Protein AF-A0A537UPT8-F1 (afdb_monomer)

Nearest PDB structures (foldseek):
  1yd8-assembly2_G  TM=5.937E-01  e=2.319E+00  Homo sapiens
  6l4u-assembly1_F  TM=5.359E-01  e=8.195E+00  Chaetoceros neogracilis
  8ow1-assembly1_U  TM=5.006E-01  e=9.243E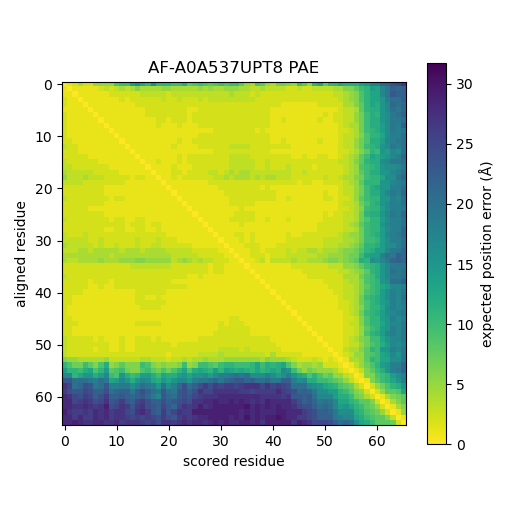+00  Saccharomyces cerevisiae

Radius of gyration: 14.17 Å; Cα contacts (8 Å, |Δi|>4): 57; chains: 1; bounding box: 37×31×36 Å

Mean predicted aligned error: 6.26 Å

Foldseek 3Di:
DDLVVLLVVLVVLCVVPPPCSLVVLVVQLVVDDPPDPSVVSSVSNSVSNVVVNVVPDDPPPPPDDD

Sequence (66 aa):
MTDQEVDELAAILVNEHGNAAREVAEERRSLHESGSDGFRLWTRIAAAVGRMLRLDQPANAHQHSR

Secondary structure (DSSP, 8-state):
--HHHHHHHHHHHHHHHGGGHHHHHHHHHHTS-TTSHHHHHHHHHHHHHHHHHHHHS-S-SS----

Structure (mmCIF, N/CA/C/O backbone):
data_AF-A0A537UPT8-F1
#
_entry.id   AF-A0A537UPT8-F1
#
loop_
_atom_site.group_PDB
_atom_site.id
_atom_site.type_symbol
_atom_site.label_atom_id
_atom_site.label_alt_id
_atom_site.label_comp_id
_atom_site.label_asym_id
_atom_site.label_entity_id
_atom_site.label_seq_id
_atom_site.pdbx_PDB_ins_code
_atom_site.Cartn_x
_atom_site.Cartn_y
_atom_site.Cartn_z
_atom_site.occupancy
_atom_site.B_iso_or_equiv
_atom_site.auth_seq_id
_atom_site.auth_comp_id
_atom_site.auth_asym_id
_atom_site.auth_atom_id
_atom_site.pdbx_PDB_model_num
ATOM 1 N N . MET A 1 1 ? -13.908 0.941 2.384 1.00 85.38 1 MET A N 1
ATOM 2 C CA . MET A 1 1 ? -12.971 0.784 1.261 1.00 85.38 1 MET A CA 1
ATOM 3 C C . MET A 1 1 ? -13.085 -0.623 0.698 1.00 85.38 1 MET A C 1
ATOM 5 O O . MET A 1 1 ? -12.849 -1.594 1.425 1.00 85.38 1 MET A O 1
ATOM 9 N N . THR A 1 2 ? -13.540 -0.708 -0.543 1.00 96.00 2 THR A N 1
ATOM 10 C CA . THR A 1 2 ? -13.770 -1.930 -1.320 1.00 96.00 2 THR A CA 1
ATOM 11 C C . THR A 1 2 ? -12.451 -2.602 -1.699 1.00 96.00 2 THR A C 1
ATOM 13 O O . THR A 1 2 ? -11.382 -2.015 -1.542 1.00 96.00 2 THR A O 1
ATOM 16 N N . ASP A 1 3 ? -12.508 -3.850 -2.165 1.00 94.62 3 ASP A N 1
ATOM 17 C CA . ASP A 1 3 ? -11.317 -4.537 -2.682 1.00 94.62 3 ASP A CA 1
ATOM 18 C C . ASP A 1 3 ? -10.802 -3.895 -3.976 1.00 94.62 3 ASP A C 1
ATOM 20 O O . ASP A 1 3 ? -9.593 -3.786 -4.151 1.00 94.62 3 ASP A O 1
ATOM 24 N N . GLN A 1 4 ? -11.698 -3.372 -4.820 1.00 96.81 4 GLN A N 1
ATOM 25 C CA . GLN A 1 4 ? -11.314 -2.637 -6.025 1.00 96.81 4 GLN A CA 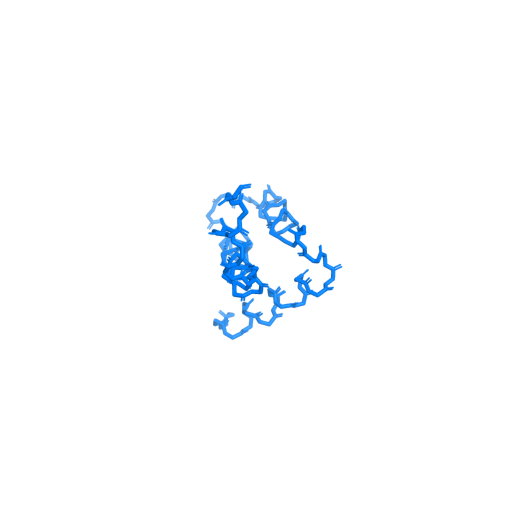1
ATOM 26 C C . GLN A 1 4 ? -10.479 -1.393 -5.690 1.00 96.81 4 GLN A C 1
ATOM 28 O O . GLN A 1 4 ? -9.424 -1.191 -6.277 1.00 96.81 4 GLN A O 1
ATOM 33 N N . GLU A 1 5 ? -10.894 -0.603 -4.698 1.00 97.88 5 GLU A N 1
ATOM 34 C CA . GLU A 1 5 ? -10.127 0.571 -4.252 1.00 97.88 5 GLU A CA 1
ATOM 35 C C . GLU A 1 5 ? -8.750 0.179 -3.673 1.00 97.88 5 GLU A C 1
ATOM 37 O O . GLU A 1 5 ? -7.781 0.918 -3.834 1.00 97.88 5 GLU A O 1
ATOM 42 N N . VAL A 1 6 ? -8.625 -0.988 -3.018 1.00 98.12 6 VAL A N 1
ATOM 43 C CA . VAL A 1 6 ? -7.312 -1.509 -2.577 1.00 98.12 6 VAL A CA 1
ATOM 44 C C . VAL A 1 6 ? -6.428 -1.811 -3.783 1.00 98.12 6 VAL A C 1
ATOM 46 O O . VAL A 1 6 ? -5.249 -1.457 -3.772 1.00 98.12 6 VAL A O 1
ATOM 49 N N . ASP A 1 7 ? -6.975 -2.495 -4.786 1.00 97.44 7 ASP A N 1
ATOM 50 C CA . ASP A 1 7 ? -6.223 -2.889 -5.973 1.00 97.44 7 ASP A CA 1
ATOM 51 C C . ASP A 1 7 ? -5.820 -1.656 -6.803 1.00 97.44 7 ASP A C 1
ATOM 53 O O . ASP A 1 7 ? -4.681 -1.580 -7.254 1.00 97.44 7 ASP A O 1
ATOM 57 N N . GLU A 1 8 ? -6.679 -0.641 -6.927 1.00 98.06 8 GLU A N 1
ATOM 58 C CA . GLU A 1 8 ? -6.343 0.630 -7.587 1.00 98.06 8 GLU A CA 1
ATOM 59 C C . GLU A 1 8 ? -5.189 1.355 -6.876 1.00 98.06 8 GLU A C 1
ATOM 61 O O . GLU A 1 8 ? -4.217 1.754 -7.520 1.00 98.06 8 GLU A O 1
ATOM 66 N N . LEU A 1 9 ? -5.232 1.458 -5.543 1.00 98.19 9 LEU A N 1
ATOM 67 C CA . LEU A 1 9 ? -4.134 2.043 -4.763 1.00 98.19 9 LEU A CA 1
ATOM 68 C C . LEU A 1 9 ? -2.836 1.234 -4.892 1.00 98.19 9 LEU A C 1
ATOM 70 O O . LEU A 1 9 ? -1.753 1.812 -4.982 1.00 98.19 9 LEU A O 1
ATOM 74 N N . ALA A 1 10 ? -2.928 -0.096 -4.920 1.00 97.88 10 ALA A N 1
ATOM 75 C CA . ALA A 1 10 ? -1.770 -0.958 -5.129 1.00 97.88 10 ALA A CA 1
ATOM 76 C C . ALA A 1 10 ? -1.164 -0.776 -6.528 1.00 97.88 10 ALA A C 1
ATOM 78 O O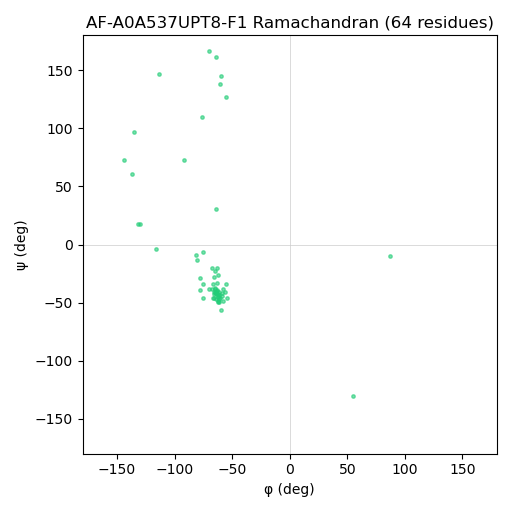 . ALA A 1 10 ? 0.058 -0.702 -6.645 1.00 97.88 10 ALA A O 1
ATOM 79 N N . ALA A 1 11 ? -1.995 -0.653 -7.565 1.00 97.56 11 ALA A N 1
ATOM 80 C CA . ALA A 1 11 ? -1.547 -0.409 -8.933 1.00 97.56 11 ALA A CA 1
ATOM 81 C C . ALA A 1 11 ? -0.842 0.946 -9.067 1.00 97.56 11 ALA A C 1
ATOM 83 O O . ALA A 1 11 ? 0.213 1.022 -9.696 1.00 97.56 11 ALA A O 1
ATOM 84 N N . ILE A 1 12 ? -1.372 1.996 -8.427 1.00 98.00 12 ILE A N 1
ATOM 85 C CA . ILE A 1 12 ? -0.711 3.308 -8.356 1.00 98.00 12 ILE A CA 1
ATOM 86 C C . ILE A 1 12 ? 0.669 3.162 -7.712 1.00 98.00 12 ILE A C 1
ATOM 88 O O . ILE A 1 12 ? 1.663 3.599 -8.287 1.00 98.00 12 ILE A O 1
ATOM 92 N N . LEU A 1 13 ? 0.753 2.473 -6.572 1.00 97.44 13 LEU A N 1
ATOM 93 C CA . LEU A 1 13 ? 2.013 2.302 -5.853 1.00 97.44 13 LEU A CA 1
ATOM 94 C C . LEU A 1 13 ? 3.050 1.510 -6.669 1.00 97.44 13 LEU A C 1
ATOM 96 O O . LEU A 1 13 ? 4.226 1.868 -6.676 1.00 97.44 13 LEU A O 1
ATOM 100 N N . VAL A 1 14 ? 2.623 0.459 -7.380 1.00 97.62 14 VAL A N 1
ATOM 101 C CA . VAL A 1 14 ? 3.474 -0.308 -8.312 1.00 97.62 14 VAL A CA 1
ATOM 102 C C . VAL A 1 14 ? 3.939 0.563 -9.472 1.00 97.62 14 VAL A C 1
ATOM 104 O O . VAL A 1 14 ? 5.112 0.519 -9.827 1.00 97.62 14 VAL A O 1
ATOM 107 N N . ASN A 1 15 ? 3.061 1.382 -10.042 1.00 96.81 15 ASN A N 1
ATOM 108 C CA . ASN A 1 15 ? 3.429 2.287 -11.124 1.00 96.81 15 A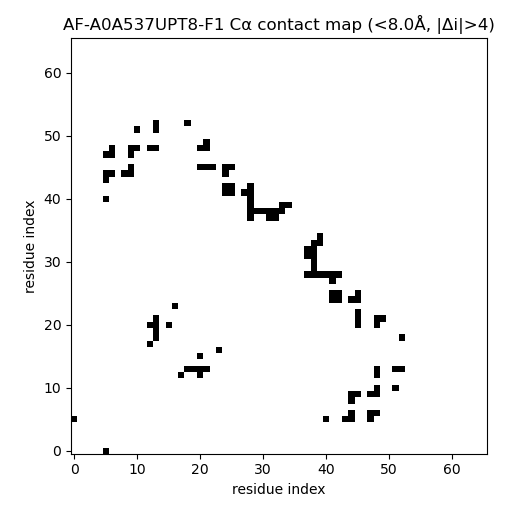SN A CA 1
ATOM 109 C C . ASN A 1 15 ? 4.435 3.363 -10.669 1.00 96.81 15 ASN A C 1
ATOM 111 O O . ASN A 1 15 ? 5.354 3.695 -11.411 1.00 96.81 15 ASN A O 1
ATOM 115 N N . GLU A 1 16 ? 4.292 3.888 -9.450 1.00 97.69 16 GLU A N 1
ATOM 116 C CA . GLU A 1 16 ? 5.165 4.939 -8.907 1.00 97.69 16 GLU A CA 1
ATOM 117 C C . GLU A 1 16 ? 6.522 4.413 -8.417 1.00 97.69 16 GLU A C 1
ATOM 119 O O . GLU A 1 16 ? 7.548 5.065 -8.613 1.00 97.69 16 GLU A O 1
ATOM 124 N N . HIS A 1 17 ? 6.545 3.237 -7.784 1.00 96.50 17 HIS A N 1
ATOM 125 C CA . HIS A 1 17 ? 7.730 2.716 -7.090 1.00 96.50 17 HIS A CA 1
ATOM 126 C C . HIS A 1 17 ? 8.291 1.416 -7.688 1.00 96.50 17 HIS A C 1
ATOM 128 O O . HIS A 1 17 ? 9.319 0.912 -7.226 1.00 96.50 17 HIS A O 1
ATOM 134 N N . GLY A 1 18 ? 7.642 0.844 -8.704 1.00 94.75 18 GLY A N 1
ATOM 135 C CA . GLY A 1 18 ? 8.042 -0.413 -9.331 1.00 94.75 18 GLY A CA 1
ATOM 136 C C . GLY A 1 18 ? 8.175 -1.548 -8.315 1.00 94.75 18 GLY A C 1
ATOM 137 O O . GLY A 1 18 ? 7.313 -1.764 -7.462 1.00 94.75 18 GLY A O 1
ATOM 138 N N . ASN A 1 19 ? 9.310 -2.251 -8.359 1.00 93.62 19 ASN A N 1
ATOM 139 C CA . ASN A 1 19 ? 9.604 -3.363 -7.450 1.00 93.62 19 ASN A CA 1
ATOM 140 C C . ASN A 1 19 ? 9.699 -2.946 -5.969 1.00 93.62 19 ASN A C 1
ATOM 142 O O . ASN A 1 19 ? 9.543 -3.799 -5.095 1.00 93.62 19 ASN A O 1
ATOM 146 N N . ALA A 1 20 ? 9.922 -1.659 -5.672 1.00 96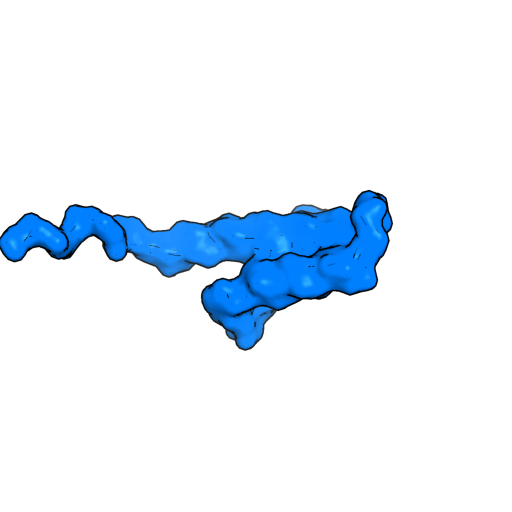.31 20 ALA A N 1
ATOM 147 C CA . ALA A 1 20 ? 9.981 -1.151 -4.300 1.00 96.31 20 ALA A CA 1
ATOM 148 C C . ALA A 1 20 ? 8.591 -0.881 -3.695 1.00 96.31 20 ALA A C 1
ATOM 150 O O . ALA A 1 20 ? 8.479 -0.655 -2.492 1.00 96.31 20 ALA A O 1
ATOM 151 N N . ALA A 1 21 ? 7.512 -0.946 -4.484 1.00 97.56 21 ALA A N 1
ATOM 152 C CA . ALA A 1 21 ? 6.161 -0.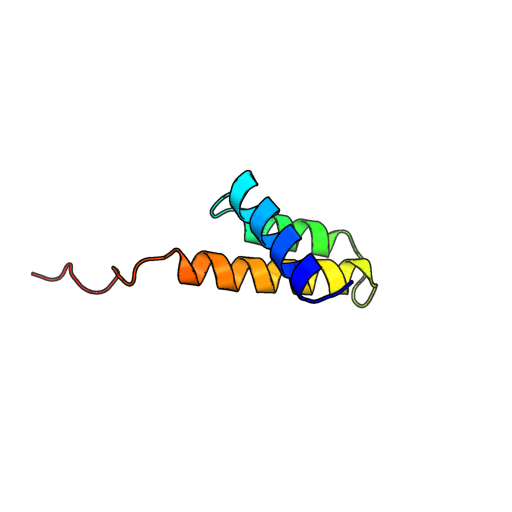622 -4.022 1.00 97.56 21 ALA A CA 1
ATOM 153 C C . ALA A 1 21 ? 5.730 -1.423 -2.786 1.00 97.56 21 ALA A C 1
ATOM 155 O O . ALA A 1 21 ? 5.024 -0.917 -1.914 1.00 97.56 21 ALA A O 1
ATOM 156 N N . ARG A 1 22 ? 6.177 -2.680 -2.681 1.00 97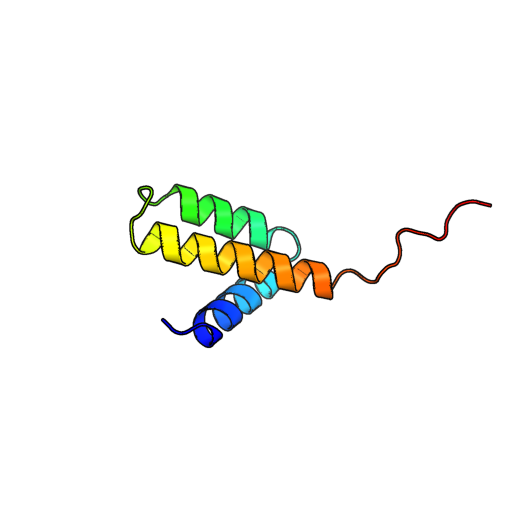.50 22 ARG A N 1
ATOM 157 C CA . ARG A 1 22 ? 5.858 -3.520 -1.526 1.00 97.50 22 ARG A CA 1
ATOM 158 C C . ARG A 1 22 ? 6.517 -2.994 -0.252 1.00 97.50 22 ARG A C 1
ATOM 160 O O . ARG A 1 22 ? 5.850 -2.923 0.776 1.00 97.50 22 ARG A O 1
ATOM 167 N N . GLU A 1 23 ? 7.795 -2.640 -0.327 1.00 97.81 23 GLU A N 1
ATOM 168 C CA . GLU A 1 23 ? 8.548 -2.094 0.804 1.00 97.81 23 GLU A CA 1
ATOM 169 C C . GLU A 1 23 ? 7.931 -0.772 1.266 1.00 97.81 23 GLU A C 1
ATOM 171 O O . GLU A 1 23 ? 7.671 -0.605 2.453 1.00 97.81 23 GLU A O 1
ATOM 176 N N . VAL A 1 24 ? 7.551 0.099 0.324 1.00 98.25 24 VAL A N 1
ATOM 177 C CA . VAL A 1 24 ? 6.847 1.356 0.626 1.00 98.25 24 VAL A CA 1
ATOM 178 C C . VAL A 1 24 ? 5.525 1.099 1.359 1.00 98.25 24 VAL A C 1
ATOM 180 O O . VAL A 1 24 ? 5.228 1.756 2.358 1.00 98.25 24 VAL A O 1
ATOM 183 N N . ALA A 1 25 ? 4.724 0.123 0.918 1.00 98.12 25 ALA A N 1
ATOM 184 C CA . ALA A 1 25 ? 3.479 -0.227 1.605 1.00 98.12 25 ALA A CA 1
ATOM 185 C C . ALA A 1 25 ? 3.725 -0.785 3.022 1.00 98.12 25 ALA A C 1
ATOM 187 O O . ALA A 1 25 ? 2.963 -0.496 3.949 1.00 98.12 25 ALA A O 1
ATOM 188 N N . GLU A 1 26 ? 4.783 -1.578 3.207 1.00 98.00 26 GLU A N 1
ATOM 189 C CA . GLU A 1 26 ? 5.168 -2.130 4.510 1.00 98.00 26 GLU A CA 1
ATOM 190 C C . GLU A 1 26 ? 5.717 -1.054 5.463 1.00 98.00 26 GLU A C 1
ATOM 192 O O . GLU A 1 26 ? 5.368 -1.067 6.648 1.00 98.00 26 GLU A O 1
ATOM 197 N N . GLU A 1 27 ? 6.491 -0.090 4.958 1.00 98.19 27 GLU A N 1
ATOM 198 C CA . GLU A 1 27 ? 6.956 1.079 5.708 1.00 98.19 27 GLU A CA 1
ATOM 199 C C . GLU A 1 27 ? 5.762 1.915 6.171 1.00 98.19 27 GLU A C 1
ATOM 201 O O . GLU A 1 27 ? 5.613 2.188 7.364 1.00 98.19 27 GLU A O 1
ATOM 206 N N . ARG A 1 28 ? 4.832 2.237 5.265 1.00 98.12 28 ARG A N 1
ATOM 207 C CA . ARG A 1 28 ? 3.608 2.971 5.613 1.00 98.12 28 ARG A CA 1
ATOM 208 C C . ARG A 1 28 ? 2.778 2.242 6.662 1.00 98.12 28 ARG A C 1
ATOM 210 O O . ARG A 1 28 ? 2.323 2.874 7.610 1.00 98.12 28 ARG A O 1
ATOM 217 N N . ARG A 1 29 ? 2.636 0.916 6.556 1.00 98.19 29 ARG A N 1
ATOM 218 C CA . ARG A 1 29 ? 1.982 0.090 7.586 1.00 98.19 29 ARG A CA 1
ATOM 219 C C . ARG A 1 29 ? 2.642 0.260 8.957 1.00 98.19 29 ARG A C 1
ATOM 221 O O . ARG A 1 29 ? 1.928 0.307 9.953 1.00 98.19 29 ARG A O 1
ATOM 228 N N . SER A 1 30 ? 3.974 0.336 9.012 1.00 97.81 30 SER A N 1
ATOM 229 C CA . SER A 1 30 ? 4.733 0.430 10.269 1.00 97.81 30 SER A CA 1
ATOM 230 C C . SER A 1 30 ? 4.520 1.746 11.027 1.00 97.81 30 SER A C 1
ATOM 232 O O .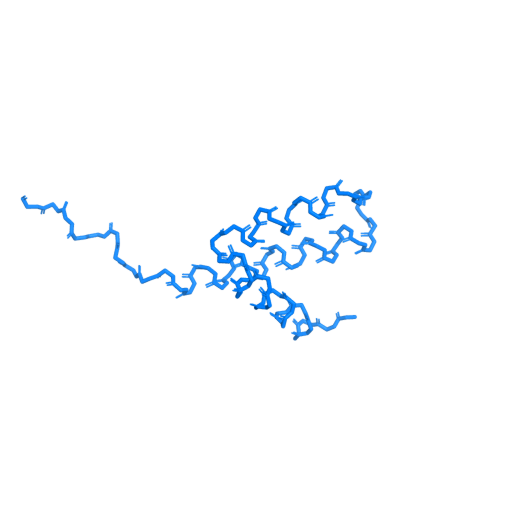 SER A 1 30 ? 4.714 1.790 12.239 1.00 97.81 30 SER A O 1
ATOM 234 N N . LEU A 1 31 ? 4.048 2.793 10.340 1.00 98.25 31 LEU A N 1
ATOM 235 C CA . LEU A 1 31 ? 3.686 4.080 10.942 1.00 98.25 31 LEU A CA 1
ATOM 236 C C . LEU A 1 31 ? 2.353 4.040 11.709 1.00 98.25 31 LEU A C 1
ATOM 238 O O . LEU A 1 31 ? 1.977 5.026 12.340 1.00 98.25 31 LEU A O 1
ATOM 242 N N . HIS A 1 32 ? 1.622 2.926 11.644 1.00 97.75 32 HIS A N 1
ATOM 243 C CA . HIS A 1 32 ? 0.328 2.761 12.293 1.00 97.75 32 HIS A CA 1
ATOM 244 C C . HIS A 1 32 ? 0.381 1.714 13.408 1.00 97.75 32 HIS A C 1
ATOM 246 O O . HIS A 1 32 ? 1.056 0.691 13.302 1.00 97.75 32 HIS A O 1
ATOM 252 N N . GLU A 1 33 ? -0.408 1.936 14.463 1.00 97.25 33 GLU A N 1
ATOM 253 C CA . GLU A 1 33 ? -0.574 0.963 15.542 1.00 97.25 33 GLU A CA 1
ATOM 254 C C . GLU A 1 33 ? -1.157 -0.352 15.007 1.00 97.25 33 GLU A C 1
ATOM 256 O O . GLU A 1 33 ? -2.094 -0.357 14.198 1.00 97.25 33 GLU A O 1
ATOM 261 N N . SER A 1 34 ? -0.624 -1.476 15.486 1.00 95.88 34 SER A N 1
ATOM 262 C CA . SER A 1 34 ? -1.112 -2.805 15.118 1.00 95.88 34 SER A CA 1
ATOM 263 C C . SER A 1 34 ? -2.607 -2.943 15.406 1.00 95.88 34 SER A C 1
ATOM 265 O O . SER A 1 34 ? -3.072 -2.698 16.512 1.00 95.88 34 SER A O 1
ATOM 267 N N . GLY A 1 35 ? -3.369 -3.360 14.395 1.00 94.88 35 GLY A N 1
ATOM 268 C CA . GLY A 1 35 ? -4.816 -3.555 14.508 1.00 94.88 35 GLY A CA 1
ATOM 269 C C . GLY A 1 35 ? -5.668 -2.310 14.242 1.00 94.88 35 GLY A C 1
ATOM 270 O O . GLY A 1 35 ? -6.876 -2.484 14.057 1.00 94.88 35 GLY A O 1
ATOM 271 N N . SER A 1 36 ? -5.066 -1.119 14.135 1.00 97.88 36 SER A N 1
ATOM 272 C CA . SER A 1 36 ? -5.746 0.102 13.677 1.00 97.88 36 SER A CA 1
ATOM 273 C C . SER A 1 36 ? -6.215 -0.010 12.221 1.00 97.88 36 SER A C 1
ATOM 275 O O . SER A 1 36 ? -5.713 -0.833 11.447 1.00 97.88 36 SER A O 1
ATOM 277 N N . ASP A 1 37 ? -7.152 0.848 11.817 1.00 97.75 37 ASP A N 1
ATOM 278 C CA . ASP A 1 37 ? -7.669 0.860 10.444 1.00 97.75 37 ASP A CA 1
ATOM 279 C C . ASP A 1 37 ? -6.572 1.155 9.418 1.00 97.75 37 ASP A C 1
ATOM 281 O O . ASP A 1 37 ? -6.496 0.478 8.393 1.00 97.75 37 ASP A O 1
ATOM 285 N N . GLY A 1 38 ? -5.665 2.091 9.724 1.00 97.62 38 GLY A N 1
ATOM 286 C CA . GLY A 1 38 ? -4.507 2.391 8.878 1.00 97.62 38 GLY A CA 1
ATOM 287 C C . GLY A 1 38 ? -3.582 1.184 8.718 1.00 97.62 38 GLY A C 1
ATOM 288 O O . GLY A 1 38 ? -3.191 0.840 7.603 1.00 97.62 38 GLY A O 1
ATOM 289 N N . PHE A 1 39 ? -3.309 0.461 9.806 1.00 98.31 39 PHE A N 1
ATOM 290 C CA . PHE A 1 39 ? -2.509 -0.763 9.752 1.00 98.31 39 PHE A CA 1
ATOM 291 C C . PHE A 1 39 ? -3.174 -1.850 8.896 1.00 98.31 39 PHE A C 1
ATOM 293 O O . PHE A 1 39 ? -2.518 -2.478 8.058 1.00 98.31 39 PHE A O 1
ATOM 300 N N . ARG A 1 40 ? -4.484 -2.076 9.069 1.00 98.06 40 ARG A N 1
ATOM 301 C CA . ARG A 1 40 ? -5.251 -3.063 8.284 1.00 98.06 40 ARG A CA 1
ATOM 302 C C . ARG A 1 40 ? -5.306 -2.688 6.805 1.00 98.06 40 ARG A C 1
ATOM 304 O O . ARG A 1 40 ? -5.152 -3.559 5.950 1.00 98.06 40 ARG A O 1
ATOM 311 N N . LEU A 1 41 ? -5.490 -1.405 6.510 1.00 98.00 41 LEU A N 1
ATOM 312 C CA . LEU A 1 41 ? -5.492 -0.859 5.159 1.00 98.00 41 LEU A CA 1
ATOM 313 C C . LEU A 1 41 ? -4.156 -1.116 4.454 1.00 98.00 41 LEU A C 1
ATOM 315 O O . LEU A 1 41 ? -4.129 -1.785 3.421 1.00 98.00 41 LEU A O 1
ATOM 319 N N . TRP A 1 42 ? -3.045 -0.668 5.040 1.00 98.31 42 TRP A N 1
ATOM 320 C CA . TRP A 1 42 ? -1.721 -0.856 4.443 1.00 98.31 42 TRP A CA 1
ATOM 321 C C . TRP A 1 42 ? -1.304 -2.327 4.367 1.00 98.31 42 TRP A C 1
ATOM 323 O O . TRP A 1 42 ? -0.618 -2.723 3.429 1.00 98.31 42 TRP A O 1
ATOM 333 N N . THR A 1 43 ? -1.795 -3.174 5.277 1.00 98.38 43 THR A N 1
ATOM 334 C CA . THR A 1 43 ? -1.640 -4.633 5.161 1.00 98.38 43 THR A CA 1
ATOM 335 C C . THR A 1 43 ? -2.327 -5.182 3.906 1.00 98.38 43 THR A C 1
ATOM 337 O O . THR A 1 43 ? -1.735 -5.992 3.190 1.00 98.38 43 THR A O 1
ATOM 340 N N . ARG A 1 44 ? -3.558 -4.741 3.605 1.00 98.44 44 ARG A N 1
ATOM 341 C CA . ARG A 1 44 ? -4.290 -5.153 2.392 1.00 98.44 44 ARG A CA 1
ATOM 342 C C . ARG A 1 44 ? -3.604 -4.647 1.121 1.00 98.44 44 ARG A C 1
ATOM 344 O O . ARG A 1 44 ? -3.450 -5.428 0.184 1.00 98.44 44 ARG A O 1
ATOM 351 N N . ILE A 1 45 ? -3.135 -3.396 1.117 1.00 98.44 45 ILE A N 1
ATOM 352 C CA . ILE A 1 45 ? -2.400 -2.804 -0.015 1.00 98.44 45 ILE A CA 1
ATOM 353 C C . ILE A 1 45 ? -1.090 -3.561 -0.267 1.00 98.44 45 ILE A C 1
ATOM 355 O O . ILE A 1 45 ? -0.857 -4.007 -1.386 1.00 98.44 45 ILE A O 1
ATOM 359 N N . ALA A 1 46 ? -0.269 -3.808 0.760 1.00 98.12 46 ALA A N 1
ATOM 360 C CA . ALA A 1 46 ? 0.983 -4.560 0.612 1.00 98.12 46 ALA A CA 1
ATOM 361 C C . ALA A 1 46 ? 0.752 -5.975 0.046 1.00 98.12 46 ALA A C 1
ATOM 363 O O . ALA A 1 46 ? 1.518 -6.462 -0.792 1.00 98.12 46 ALA A O 1
ATOM 364 N N . ALA A 1 47 ? -0.334 -6.634 0.463 1.00 97.81 47 ALA A N 1
ATOM 365 C CA . ALA A 1 47 ? -0.725 -7.929 -0.083 1.00 97.81 47 ALA A CA 1
ATOM 366 C C . ALA A 1 47 ? -1.140 -7.843 -1.563 1.00 97.81 47 ALA A C 1
ATOM 368 O O . ALA A 1 47 ? -0.777 -8.731 -2.337 1.00 97.81 47 ALA A O 1
ATOM 369 N N . ALA A 1 48 ? -1.873 -6.799 -1.961 1.00 98.00 48 ALA A N 1
ATOM 370 C CA . ALA A 1 48 ? -2.272 -6.557 -3.348 1.00 98.00 48 ALA A CA 1
ATOM 371 C C . ALA A 1 48 ? -1.069 -6.269 -4.256 1.00 98.00 48 ALA A C 1
ATOM 373 O O . ALA A 1 48 ? -0.904 -6.944 -5.273 1.00 98.00 48 ALA A O 1
ATOM 374 N N . VAL A 1 49 ? -0.153 -5.401 -3.820 1.00 98.06 49 VAL A N 1
ATOM 375 C CA . VAL A 1 49 ? 1.126 -5.146 -4.502 1.00 98.06 49 VAL A CA 1
ATOM 376 C C . VAL A 1 49 ? 1.900 -6.450 -4.719 1.00 98.06 49 VAL A C 1
ATOM 378 O O . VAL A 1 49 ? 2.347 -6.746 -5.825 1.00 98.06 49 VAL A O 1
ATOM 381 N N . GLY A 1 50 ? 1.998 -7.297 -3.688 1.00 96.31 50 GLY A N 1
ATOM 382 C CA . GLY A 1 50 ? 2.665 -8.595 -3.798 1.00 96.31 50 GLY A CA 1
ATOM 383 C C . GLY A 1 50 ? 1.987 -9.586 -4.756 1.00 96.31 50 GLY A C 1
ATOM 384 O O . GLY A 1 50 ? 2.640 -10.520 -5.222 1.00 96.31 50 GLY A O 1
ATOM 385 N N . ARG A 1 51 ? 0.689 -9.444 -5.054 1.00 95.75 51 ARG A N 1
ATOM 386 C CA . ARG A 1 51 ? 0.034 -10.218 -6.124 1.00 95.75 51 ARG A CA 1
ATOM 387 C C . ARG A 1 51 ? 0.422 -9.672 -7.496 1.00 95.75 51 ARG A C 1
ATOM 389 O O . ARG A 1 51 ? 0.807 -10.464 -8.344 1.00 95.75 51 ARG A O 1
ATOM 396 N N . MET A 1 52 ? 0.381 -8.354 -7.677 1.00 94.75 52 MET A N 1
ATOM 397 C CA . MET A 1 52 ? 0.683 -7.696 -8.954 1.00 94.75 52 MET A CA 1
ATOM 398 C C . MET A 1 52 ? 2.128 -7.937 -9.400 1.00 94.75 52 MET A C 1
ATOM 400 O O . MET A 1 52 ? 2.349 -8.439 -10.495 1.00 94.75 52 MET A O 1
ATOM 404 N N . LEU A 1 53 ? 3.105 -7.739 -8.510 1.00 92.19 53 LEU A N 1
ATOM 405 C CA . LEU A 1 53 ? 4.520 -7.975 -8.831 1.00 92.19 53 LEU A CA 1
ATOM 406 C C . LEU A 1 53 ? 4.827 -9.440 -9.190 1.00 92.19 53 LEU A C 1
ATOM 408 O O . LEU A 1 53 ? 5.772 -9.716 -9.922 1.00 92.19 53 LEU A O 1
ATOM 412 N N . ARG A 1 54 ? 4.028 -10.394 -8.689 1.00 88.81 54 ARG A N 1
ATOM 413 C CA . ARG A 1 54 ? 4.138 -11.811 -9.073 1.00 88.81 54 ARG A CA 1
ATOM 414 C C . ARG A 1 54 ? 3.511 -12.113 -10.432 1.00 88.81 54 ARG A C 1
ATOM 416 O O . ARG A 1 54 ? 3.949 -13.060 -11.072 1.00 88.81 54 ARG A O 1
ATOM 423 N N . LEU A 1 55 ? 2.495 -11.357 -10.848 1.00 80.19 55 LEU A N 1
ATOM 424 C CA . LEU A 1 55 ? 1.896 -11.475 -12.180 1.00 80.19 55 LEU A CA 1
ATOM 425 C C . LEU A 1 55 ? 2.798 -10.853 -13.254 1.00 80.19 55 LEU A C 1
ATOM 427 O O . LEU A 1 55 ? 2.879 -11.391 -14.354 1.00 80.19 55 LEU A O 1
ATOM 431 N N . ASP A 1 56 ? 3.511 -9.778 -12.910 1.00 70.19 56 ASP A N 1
ATOM 432 C CA . ASP A 1 56 ? 4.435 -9.085 -13.818 1.00 70.19 56 ASP A CA 1
ATOM 433 C C . ASP A 1 56 ? 5.808 -9.759 -13.939 1.00 70.19 56 ASP A C 1
ATOM 435 O O . ASP A 1 56 ? 6.566 -9.452 -14.859 1.00 70.19 56 ASP A O 1
ATOM 439 N N . GLN A 1 57 ? 6.151 -10.699 -13.051 1.00 66.12 57 GLN A N 1
ATOM 440 C CA . GLN A 1 57 ? 7.322 -11.549 -13.250 1.00 66.12 57 GLN A CA 1
ATOM 441 C C . GLN A 1 57 ? 7.004 -12.621 -14.305 1.00 66.12 57 GLN A C 1
ATOM 443 O O . GLN A 1 57 ? 6.251 -13.555 -14.012 1.00 66.12 57 GLN A O 1
ATOM 448 N N . PRO A 1 58 ? 7.591 -12.567 -15.520 1.00 55.88 58 PRO A N 1
ATOM 449 C CA . PRO A 1 58 ? 7.516 -13.702 -16.425 1.00 55.88 58 PRO A CA 1
ATOM 450 C C . PRO A 1 58 ? 8.154 -14.911 -15.735 1.00 55.88 58 PRO A C 1
ATOM 452 O O . PRO A 1 58 ? 9.149 -14.773 -15.023 1.00 55.88 58 PRO A O 1
ATOM 455 N N . ALA A 1 59 ? 7.615 -16.106 -15.978 1.00 56.38 59 ALA A N 1
ATOM 456 C CA . ALA A 1 59 ? 8.085 -17.391 -15.446 1.00 56.38 59 ALA A CA 1
ATOM 457 C C . ALA A 1 59 ? 9.511 -17.806 -15.911 1.00 56.38 59 ALA A C 1
ATOM 459 O O . ALA A 1 59 ? 9.819 -18.989 -16.039 1.00 56.38 59 ALA A O 1
ATOM 460 N N . ASN A 1 60 ? 10.407 -16.852 -16.166 1.00 47.12 60 ASN A N 1
ATOM 461 C CA . ASN A 1 60 ? 11.788 -17.046 -16.584 1.00 47.12 60 ASN A CA 1
ATOM 462 C C . ASN A 1 60 ? 12.727 -17.096 -15.374 1.00 47.12 60 ASN A C 1
ATOM 464 O O . ASN A 1 60 ? 13.517 -16.192 -15.126 1.00 47.12 60 ASN A O 1
ATOM 468 N N . ALA A 1 61 ? 12.664 -18.203 -14.640 1.00 52.78 61 ALA A N 1
ATOM 469 C CA . ALA A 1 61 ? 13.710 -18.585 -13.688 1.00 52.78 61 ALA A CA 1
ATOM 470 C C . ALA A 1 61 ? 14.143 -20.059 -13.832 1.00 52.78 61 ALA A C 1
ATOM 472 O O . ALA A 1 61 ? 14.752 -20.602 -12.919 1.00 52.78 61 ALA A O 1
ATOM 473 N N . HIS A 1 62 ? 13.848 -20.722 -14.963 1.00 52.06 62 HIS A N 1
ATOM 474 C CA . HIS A 1 62 ? 14.160 -22.151 -15.161 1.00 52.06 62 HIS A CA 1
ATOM 475 C C . HIS A 1 62 ? 14.898 -22.515 -16.463 1.00 52.06 62 HIS A C 1
ATOM 477 O O . HIS A 1 62 ? 14.932 -23.686 -16.829 1.00 52.06 6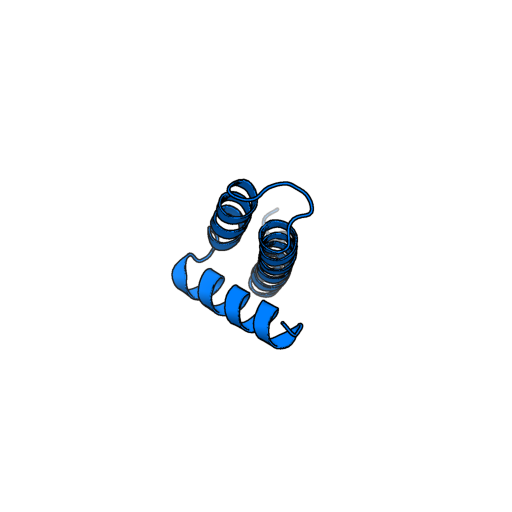2 HIS A O 1
ATOM 483 N N . GLN A 1 63 ? 15.538 -21.578 -17.169 1.00 47.75 63 GLN A N 1
ATOM 484 C CA . GLN A 1 63 ? 16.308 -21.931 -18.375 1.00 47.75 63 GLN A CA 1
ATOM 485 C C . GLN A 1 63 ? 17.658 -21.222 -18.478 1.00 47.75 63 GLN A C 1
ATOM 487 O O . GLN A 1 63 ? 17.907 -20.530 -19.447 1.00 47.75 63 GLN A O 1
ATOM 492 N N . HIS A 1 64 ? 18.565 -21.425 -17.523 1.00 42.19 64 HIS A N 1
ATOM 493 C CA . HIS A 1 64 ? 20.003 -21.286 -17.797 1.00 42.19 64 HIS A CA 1
ATOM 494 C C . HIS A 1 64 ? 20.777 -22.341 -16.995 1.00 42.19 64 HIS A C 1
ATOM 496 O O . HIS A 1 64 ? 21.428 -22.078 -15.991 1.00 42.19 64 HIS A O 1
ATOM 502 N N . SER A 1 65 ? 20.657 -23.590 -17.437 1.00 49.38 65 SER A N 1
ATOM 503 C CA . SER A 1 65 ? 21.645 -24.637 -17.180 1.00 49.38 65 SER A CA 1
ATOM 504 C C . SER A 1 65 ? 21.861 -25.378 -18.493 1.00 49.38 65 SER A C 1
ATOM 506 O O . SER A 1 65 ? 21.056 -26.223 -18.884 1.00 49.38 65 SER A O 1
ATOM 508 N N . ARG A 1 66 ? 22.911 -24.982 -19.207 1.00 51.59 66 ARG A N 1
ATOM 509 C CA . ARG A 1 66 ? 23.612 -25.789 -20.203 1.00 51.59 66 ARG A CA 1
ATOM 510 C C . ARG A 1 66 ? 25.094 -25.532 -20.032 1.00 51.59 66 ARG A C 1
ATOM 512 O O . ARG A 1 66 ? 25.435 -24.345 -19.832 1.00 51.59 66 ARG A O 1
#

Solvent-accessible surface area (backbone atoms only — not comparable to full-atom values): 3805 Å² total; per-residue (Å²): 135,57,71,65,59,37,44,52,54,18,51,51,38,36,72,75,46,46,91,49,25,40,59,55,26,51,54,59,20,67,78,34,60,88,86,37,70,63,20,52,48,27,51,52,25,27,53,41,28,57,50,51,60,57,68,70,48,71,91,82,85,81,84,89,85,130

pLDDT: mean 89.44, std 16.53, range [42.19, 98.44]